Protein AF-A0AAI9UQQ9-F1 (afdb_monomer_lite)

Secondary structure (DSSP, 8-state):
--HHHHHHSHHHHHHHTSHHHHHHHHHH-STTEEEEE-GGGS--TT-TTHIIIIIT-STTSEEEEEEEEEPP-TTT------EEEEEE-GGGEEETTEE-HHHHHHHH-

Organism: NCBI:txid1209917

Foldseek 3Di:
DDPVVACPDPLNVVLCVPVVSVVVVVVQPDPFKDKDFDPLLDQDPVRPSCVSNPVQNDCAAWNHKMKMFTQQDDDVSDTPDIDMDTDGHNVQDPDVVHGDVVVVVVVVD

pLDDT: mean 91.73, std 7.46, range [55.16, 98.38]

Sequence (109 aa):
MTDTDVKSHPDYKHFASIPWCARLLSQSDTSSHVVQVSQNRTVLPTRENTYVGGTLNTPDTIKAWLIIHPKPQGPDWKVDELCSLITFDHGMIGFPETAHGGVVALVSD

Radius of gyration: 14.8 Å; chains: 1; bounding box: 38×28×32 Å

Structure (mmCIF, N/CA/C/O backbone):
data_AF-A0AAI9UQQ9-F1
#
_entry.id   AF-A0AAI9UQQ9-F1
#
loop_
_atom_site.group_PDB
_atom_site.id
_atom_site.type_symbol
_atom_site.label_atom_id
_atom_site.label_alt_id
_atom_site.label_comp_id
_atom_site.label_asym_id
_atom_site.label_entity_id
_atom_site.label_seq_id
_atom_site.pdbx_PDB_ins_code
_atom_site.Cartn_x
_atom_site.Cartn_y
_atom_site.Cartn_z
_atom_site.occupancy
_atom_site.B_iso_or_equiv
_atom_site.auth_seq_id
_atom_site.auth_comp_id
_atom_site.auth_asym_id
_atom_site.auth_atom_id
_atom_site.pdbx_PDB_model_num
ATOM 1 N N . MET A 1 1 ? -16.852 -3.848 4.485 1.00 55.16 1 MET A N 1
ATOM 2 C CA . MET A 1 1 ? -16.057 -5.088 4.553 1.00 55.16 1 MET A CA 1
ATOM 3 C C . MET A 1 1 ? -16.027 -5.496 6.015 1.00 55.16 1 MET A C 1
ATOM 5 O O . MET A 1 1 ? -15.731 -4.636 6.838 1.00 55.16 1 MET A O 1
ATOM 9 N N . THR A 1 2 ? -16.478 -6.699 6.364 1.00 59.41 2 THR A N 1
ATOM 10 C CA . THR A 1 2 ? -16.398 -7.182 7.755 1.00 59.41 2 THR A CA 1
ATOM 11 C C . THR A 1 2 ? -14.937 -7.490 8.110 1.00 59.41 2 THR A C 1
ATOM 13 O O . THR A 1 2 ? -14.117 -7.661 7.210 1.00 59.41 2 THR A O 1
ATOM 16 N N . ASP A 1 3 ? -14.577 -7.549 9.396 1.00 63.50 3 ASP A N 1
ATOM 17 C CA . ASP A 1 3 ? -13.191 -7.839 9.820 1.00 63.50 3 ASP A CA 1
ATOM 18 C C . ASP A 1 3 ? -12.662 -9.165 9.227 1.00 63.50 3 ASP A C 1
ATOM 20 O O . ASP A 1 3 ? -11.524 -9.267 8.765 1.00 63.50 3 ASP A O 1
ATOM 24 N N . THR A 1 4 ? -13.540 -10.167 9.126 1.00 64.69 4 THR A N 1
ATOM 25 C CA . THR A 1 4 ? -13.244 -11.465 8.507 1.00 64.69 4 THR A CA 1
ATOM 26 C C . THR A 1 4 ? -12.924 -11.346 7.013 1.00 64.69 4 THR A C 1
ATOM 28 O O . THR A 1 4 ? -12.038 -12.045 6.515 1.00 64.69 4 THR A O 1
ATOM 31 N N . ASP A 1 5 ? -13.579 -10.425 6.303 1.00 79.50 5 ASP A N 1
ATOM 32 C CA . ASP A 1 5 ? -13.330 -10.193 4.878 1.00 79.50 5 ASP A CA 1
ATOM 33 C C . ASP A 1 5 ? -11.940 -9.575 4.656 1.00 79.50 5 ASP A C 1
ATOM 35 O O . ASP A 1 5 ? -11.225 -9.983 3.738 1.00 79.50 5 ASP A O 1
ATOM 39 N N . VAL A 1 6 ? -11.516 -8.643 5.520 1.00 88.12 6 VAL A N 1
ATOM 40 C CA . VAL A 1 6 ? -10.207 -7.971 5.408 1.00 88.12 6 VAL A CA 1
ATOM 41 C C . VAL A 1 6 ? -9.062 -8.961 5.612 1.00 88.12 6 VAL A C 1
ATOM 43 O O . VAL A 1 6 ? -8.145 -9.000 4.794 1.00 88.12 6 VAL A O 1
ATOM 46 N N . LYS A 1 7 ? -9.131 -9.822 6.635 1.00 92.25 7 LYS A N 1
ATOM 47 C CA . LYS A 1 7 ? -8.072 -10.811 6.931 1.00 92.25 7 LYS A CA 1
ATOM 48 C C . LYS A 1 7 ? -7.874 -11.839 5.810 1.00 92.25 7 LYS A C 1
ATOM 50 O O . LYS A 1 7 ? -6.792 -12.409 5.654 1.00 92.25 7 LYS A O 1
ATOM 55 N N . SER A 1 8 ? -8.909 -12.076 5.005 1.00 93.56 8 SER A N 1
ATOM 56 C CA . SER A 1 8 ? -8.844 -12.975 3.849 1.00 93.56 8 SER A CA 1
ATOM 57 C C . SER A 1 8 ? -8.177 -12.347 2.613 1.00 93.56 8 SER A C 1
ATOM 59 O O . SER A 1 8 ? -7.707 -13.092 1.740 1.00 93.56 8 SER A O 1
ATOM 61 N N . HIS A 1 9 ? -8.099 -11.011 2.559 1.00 94.44 9 HIS A N 1
ATOM 62 C CA . HIS A 1 9 ? -7.640 -10.242 1.405 1.00 94.44 9 HIS A CA 1
ATOM 63 C C . HIS A 1 9 ? -6.144 -10.475 1.105 1.00 94.44 9 HIS A C 1
ATOM 65 O O . HIS A 1 9 ? -5.343 -10.583 2.040 1.00 94.44 9 HIS A O 1
ATOM 71 N N . PRO A 1 10 ? -5.727 -10.519 -0.179 1.00 94.81 10 PRO A N 1
ATOM 72 C CA . PRO A 1 10 ? -4.322 -10.688 -0.561 1.00 94.81 10 PRO A CA 1
ATOM 73 C C . PRO A 1 10 ? -3.371 -9.678 0.094 1.00 94.81 10 PRO A C 1
ATOM 75 O O . PRO A 1 10 ? -2.366 -10.088 0.668 1.00 94.81 10 PRO A O 1
ATOM 78 N N . ASP A 1 11 ? -3.716 -8.387 0.092 1.00 95.38 11 ASP A N 1
ATOM 79 C CA . ASP A 1 11 ? -2.910 -7.337 0.732 1.00 95.38 11 ASP A CA 1
ATOM 80 C C . ASP A 1 11 ? -2.725 -7.593 2.234 1.00 95.38 11 ASP A C 1
ATOM 82 O O . ASP A 1 11 ? -1.613 -7.475 2.744 1.00 95.38 11 ASP A O 1
ATOM 86 N N . TYR A 1 12 ? -3.780 -8.025 2.939 1.00 96.19 12 TYR A N 1
ATOM 87 C CA . TYR A 1 12 ? -3.666 -8.391 4.351 1.00 96.19 12 TYR A CA 1
ATOM 88 C C . TYR A 1 12 ? -2.684 -9.539 4.552 1.00 96.19 12 TYR A C 1
ATOM 90 O O . TYR A 1 12 ? -1.780 -9.441 5.378 1.00 96.19 12 TYR A O 1
ATOM 98 N N . LYS A 1 13 ? -2.815 -10.609 3.764 1.00 97.00 13 LYS A N 1
ATOM 99 C CA . LYS A 1 13 ? -1.918 -11.771 3.836 1.00 97.00 13 LYS A CA 1
ATOM 100 C C . LYS A 1 13 ? -0.469 -11.405 3.521 1.00 97.00 13 LYS A C 1
ATOM 102 O O . LYS A 1 13 ? 0.430 -11.910 4.188 1.00 97.00 13 LYS A O 1
ATOM 107 N N . HIS A 1 14 ? -0.243 -10.515 2.554 1.00 97.38 14 HIS A N 1
ATOM 108 C CA . HIS A 1 14 ? 1.085 -9.994 2.224 1.00 97.38 14 HIS A CA 1
ATOM 109 C C . HIS A 1 14 ? 1.726 -9.320 3.438 1.00 97.38 14 HIS A C 1
ATOM 111 O O . HIS A 1 14 ? 2.798 -9.737 3.873 1.00 97.38 14 HIS A O 1
ATOM 117 N N . PHE A 1 15 ? 1.050 -8.352 4.061 1.00 97.94 15 PHE A N 1
ATOM 118 C CA . PHE A 1 15 ? 1.603 -7.677 5.237 1.00 97.94 15 PHE A CA 1
ATOM 119 C C . PHE A 1 15 ? 1.666 -8.589 6.470 1.00 97.94 15 PHE A C 1
ATOM 121 O O . PHE A 1 15 ? 2.641 -8.532 7.210 1.00 97.94 15 PHE A O 1
ATOM 128 N N . ALA A 1 16 ? 0.714 -9.501 6.663 1.00 97.50 16 ALA A N 1
ATOM 129 C CA . ALA A 1 16 ? 0.776 -10.498 7.734 1.00 97.50 16 ALA A CA 1
ATOM 130 C C . ALA A 1 16 ? 1.948 -11.489 7.572 1.00 97.50 16 ALA A C 1
ATOM 132 O O . ALA A 1 16 ? 2.381 -12.082 8.557 1.00 97.50 16 ALA A O 1
ATOM 133 N N . SER A 1 17 ? 2.490 -11.655 6.359 1.00 98.12 17 SER A N 1
ATOM 134 C CA . SER A 1 17 ? 3.688 -12.472 6.114 1.00 98.12 17 SER A CA 1
ATOM 135 C C . SER A 1 17 ? 5.002 -11.772 6.495 1.00 98.12 17 SER A C 1
ATOM 137 O O . SER A 1 17 ? 6.029 -12.431 6.655 1.00 98.12 17 SER A O 1
ATOM 139 N N . ILE A 1 18 ? 4.981 -10.446 6.680 1.00 98.38 18 ILE A N 1
ATOM 140 C CA . ILE A 1 18 ? 6.152 -9.639 7.037 1.00 98.38 18 ILE A CA 1
ATOM 141 C C . ILE A 1 18 ? 6.184 -9.469 8.568 1.00 98.38 18 ILE A C 1
ATOM 143 O O . ILE A 1 18 ? 5.257 -8.882 9.125 1.00 98.38 18 ILE A O 1
ATOM 147 N N . PRO A 1 19 ? 7.239 -9.911 9.285 1.00 98.00 19 PRO A N 1
ATOM 148 C CA . PRO A 1 19 ? 7.202 -10.024 10.750 1.00 98.00 19 PRO A CA 1
ATOM 149 C C . PRO A 1 19 ? 6.856 -8.739 11.517 1.00 98.00 19 PRO A C 1
ATOM 151 O O . PRO A 1 19 ? 6.128 -8.784 12.510 1.00 98.00 19 PRO A O 1
ATOM 154 N N . TRP A 1 20 ? 7.371 -7.585 11.085 1.00 97.56 20 TRP A N 1
ATOM 155 C CA . TRP A 1 20 ? 7.103 -6.313 11.761 1.00 97.56 20 TRP A CA 1
ATOM 156 C C . TRP A 1 20 ? 5.688 -5.792 11.468 1.00 97.56 20 TRP A C 1
ATOM 158 O O . TRP A 1 20 ? 5.020 -5.308 12.379 1.00 97.56 20 TRP A O 1
ATOM 168 N N . CYS A 1 21 ? 5.200 -5.970 10.237 1.00 97.88 21 CYS A N 1
ATOM 169 C CA . CYS A 1 21 ? 3.823 -5.662 9.861 1.00 97.88 21 CYS A CA 1
ATOM 170 C C . CYS A 1 21 ? 2.837 -6.552 10.619 1.00 97.88 21 CYS A C 1
ATOM 172 O O . CYS A 1 21 ? 1.854 -6.055 11.150 1.00 97.88 21 CYS A O 1
ATOM 174 N N . ALA A 1 22 ? 3.115 -7.854 10.729 1.00 96.81 22 ALA A N 1
ATOM 175 C CA .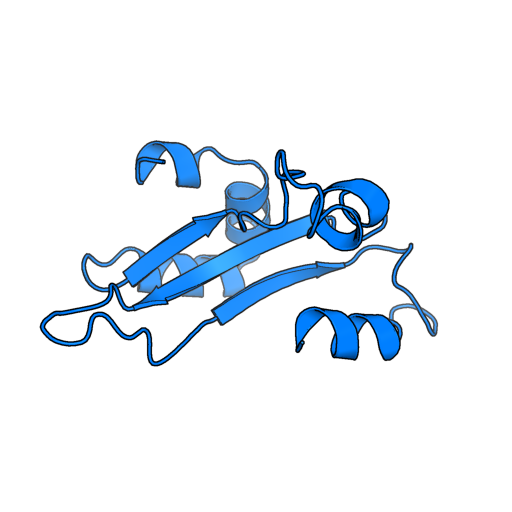 ALA A 1 22 ? 2.285 -8.796 11.475 1.00 96.81 22 ALA A CA 1
ATOM 176 C C . ALA A 1 22 ? 2.143 -8.387 12.947 1.00 96.81 22 ALA A C 1
ATOM 178 O O . ALA A 1 22 ? 1.050 -8.444 13.508 1.00 96.81 22 ALA A O 1
ATOM 179 N N . ARG A 1 23 ? 3.236 -7.909 13.561 1.00 95.88 23 ARG A N 1
ATOM 180 C CA . ARG A 1 23 ? 3.200 -7.350 14.917 1.00 95.88 23 ARG A CA 1
ATOM 181 C C . ARG A 1 23 ? 2.292 -6.125 14.988 1.00 95.88 23 ARG A C 1
ATOM 183 O O . ARG A 1 23 ? 1.436 -6.089 15.867 1.00 95.88 23 ARG A O 1
ATOM 190 N N . LEU A 1 24 ? 2.436 -5.175 14.064 1.00 95.06 24 LEU A N 1
ATOM 191 C CA . LEU A 1 24 ? 1.580 -3.988 14.012 1.00 95.06 24 LEU A CA 1
ATOM 192 C C . LEU A 1 24 ? 0.101 -4.375 13.846 1.00 95.06 24 LEU A C 1
ATOM 194 O O . LEU A 1 24 ? -0.733 -3.965 14.644 1.00 95.06 24 LEU A O 1
ATOM 198 N N . LEU A 1 25 ? -0.208 -5.250 12.887 1.00 95.31 25 LEU A N 1
ATOM 199 C CA . LEU A 1 25 ? -1.562 -5.753 12.643 1.00 95.31 25 LEU A CA 1
ATOM 200 C C . LEU A 1 25 ? -2.148 -6.446 13.879 1.00 95.31 25 LEU A C 1
ATOM 202 O O . LEU A 1 25 ? -3.303 -6.207 14.209 1.00 95.31 25 LEU A O 1
ATOM 206 N N . SER A 1 26 ? -1.358 -7.246 14.604 1.00 93.00 26 SER A N 1
ATOM 207 C CA . SER A 1 26 ? -1.816 -7.899 15.840 1.00 93.00 26 SER A CA 1
ATOM 208 C C . SER A 1 26 ? -2.127 -6.912 16.971 1.00 93.00 26 SER A C 1
ATOM 210 O O . SER A 1 26 ? -3.042 -7.144 17.753 1.00 93.00 26 SER A O 1
ATOM 212 N N . GLN A 1 27 ? -1.399 -5.792 17.052 1.00 91.44 27 GLN A N 1
ATOM 213 C CA . GLN A 1 27 ? -1.675 -4.722 18.018 1.00 91.44 27 GLN A CA 1
ATOM 214 C C . GLN A 1 27 ? -2.939 -3.941 17.634 1.00 91.44 27 GLN A C 1
ATOM 216 O O . GLN A 1 27 ? -3.704 -3.508 18.499 1.00 91.44 27 GLN A O 1
ATOM 221 N N . SER A 1 28 ? -3.176 -3.796 16.332 1.00 88.81 28 SER A N 1
ATOM 222 C CA . SER A 1 28 ? -4.357 -3.146 15.768 1.00 88.81 28 SER A CA 1
ATOM 223 C C . SER A 1 28 ? -5.594 -4.048 15.705 1.00 88.81 28 SER A C 1
ATOM 225 O O . SER A 1 28 ? -6.678 -3.535 15.463 1.00 88.81 28 SER A O 1
ATOM 227 N N . ASP A 1 29 ? -5.487 -5.351 15.987 1.00 83.44 29 ASP A N 1
ATOM 228 C CA . ASP A 1 29 ? -6.624 -6.292 16.079 1.00 83.44 29 ASP A CA 1
ATOM 229 C C . ASP A 1 29 ? -7.431 -6.124 17.388 1.00 83.44 29 ASP A C 1
ATOM 231 O O . ASP A 1 29 ? -7.991 -7.059 17.959 1.00 83.44 29 ASP A O 1
ATOM 235 N N . THR A 1 30 ? -7.442 -4.903 17.918 1.00 81.00 30 THR A N 1
ATOM 236 C CA . THR A 1 30 ? -8.202 -4.493 19.097 1.00 81.00 30 THR A CA 1
ATOM 237 C C . THR A 1 30 ? -9.458 -3.751 18.654 1.00 81.00 30 THR A C 1
ATOM 239 O O . THR A 1 30 ? -9.490 -3.117 17.603 1.00 81.00 30 THR A O 1
ATOM 242 N N . SER A 1 31 ? -10.510 -3.747 19.479 1.00 78.31 31 SER A N 1
ATOM 243 C CA . SER A 1 31 ? -11.779 -3.068 19.153 1.00 78.31 31 SER A CA 1
ATOM 244 C C . SER A 1 31 ? -11.666 -1.543 18.976 1.00 78.31 31 SER A C 1
ATOM 246 O O . SER A 1 31 ? -12.651 -0.893 18.615 1.00 78.31 31 SER A O 1
ATOM 248 N N . SER A 1 32 ? -10.502 -0.964 19.282 1.00 87.06 32 SER A N 1
ATOM 249 C CA . SER A 1 32 ? -10.203 0.463 19.178 1.00 87.06 32 SER A CA 1
ATOM 250 C C . SER A 1 32 ? -9.602 0.877 17.837 1.00 87.06 32 SER A C 1
ATOM 252 O O . SER A 1 32 ? -9.568 2.076 17.573 1.00 87.06 32 SER A O 1
ATOM 254 N N . HIS A 1 33 ? -9.167 -0.055 16.986 1.00 92.44 33 HIS A N 1
ATOM 255 C CA . HIS A 1 33 ? -8.583 0.251 15.680 1.00 92.44 33 HIS A CA 1
ATOM 256 C C . HIS A 1 33 ? -9.373 -0.403 14.549 1.00 92.44 33 HIS A C 1
ATOM 258 O O . HIS A 1 33 ? -10.133 -1.350 14.740 1.00 92.44 33 HIS A O 1
ATOM 264 N N . VAL A 1 34 ? -9.210 0.151 13.354 1.00 92.06 34 VAL A N 1
ATOM 265 C CA . VAL A 1 34 ? -9.765 -0.368 12.111 1.00 92.06 34 VAL A CA 1
ATOM 266 C C . VAL A 1 34 ? -8.605 -0.644 11.169 1.00 92.06 34 VAL A C 1
ATOM 268 O O . VAL A 1 34 ? -7.778 0.234 10.922 1.00 92.06 34 VAL A O 1
ATOM 271 N N . VAL A 1 35 ? -8.571 -1.861 10.631 1.00 94.19 35 VAL A N 1
ATOM 272 C CA . VAL A 1 35 ? -7.697 -2.247 9.522 1.00 94.19 35 VAL A CA 1
ATOM 273 C C . VAL A 1 35 ? -8.562 -2.378 8.277 1.00 94.19 35 VAL A C 1
ATOM 275 O O . VAL A 1 35 ? -9.588 -3.058 8.294 1.00 94.19 35 VAL A O 1
ATOM 278 N N . GLN A 1 36 ? -8.163 -1.732 7.187 1.00 92.88 36 GLN A N 1
ATOM 279 C CA . GLN A 1 36 ? -8.892 -1.788 5.924 1.00 92.88 36 GLN A CA 1
ATOM 280 C C . GLN A 1 36 ? -7.948 -1.855 4.726 1.00 92.88 36 GLN A C 1
ATOM 282 O O . GLN A 1 36 ? -6.841 -1.316 4.741 1.00 92.88 36 GLN A O 1
ATOM 287 N N . VAL A 1 37 ? -8.412 -2.504 3.660 1.00 91.88 37 VAL A N 1
ATOM 288 C CA . VAL A 1 37 ? -7.780 -2.394 2.342 1.00 91.88 37 VAL A CA 1
ATOM 289 C C . VAL A 1 37 ? -8.038 -0.988 1.818 1.00 91.88 37 VAL A C 1
ATOM 291 O O . VAL A 1 37 ? -9.162 -0.492 1.918 1.00 91.88 37 VAL A O 1
ATOM 294 N N . SER A 1 38 ? -7.008 -0.338 1.279 1.00 89.31 38 SER A N 1
ATOM 295 C CA . SER A 1 38 ? -7.145 1.029 0.778 1.00 89.31 38 SER A CA 1
ATOM 296 C C . SER A 1 38 ? -8.202 1.101 -0.328 1.00 89.31 38 SER A C 1
ATOM 298 O O . SER A 1 38 ? -8.090 0.431 -1.353 1.00 89.31 38 SER A O 1
ATOM 300 N N . GLN A 1 39 ? -9.222 1.947 -0.153 1.00 84.62 39 GLN A N 1
ATOM 301 C CA . GLN A 1 39 ? -10.259 2.162 -1.172 1.00 84.62 39 GLN A CA 1
ATOM 302 C C . GLN A 1 39 ? -9.690 2.786 -2.454 1.00 84.62 39 GLN A C 1
ATOM 304 O O . GLN A 1 39 ? -10.246 2.602 -3.536 1.00 84.62 39 GLN A O 1
ATOM 309 N N . ASN A 1 40 ? -8.520 3.429 -2.364 1.00 83.94 40 ASN A N 1
ATOM 310 C CA . ASN A 1 40 ? -7.781 3.917 -3.524 1.00 83.94 40 ASN A CA 1
ATOM 311 C C . ASN A 1 40 ? -7.227 2.797 -4.415 1.00 83.94 40 ASN A C 1
ATOM 313 O O . ASN A 1 40 ? -6.703 3.087 -5.480 1.00 83.94 40 ASN A O 1
ATOM 317 N N . ARG A 1 41 ? -7.380 1.524 -4.029 1.00 87.81 41 ARG A N 1
ATOM 318 C CA . ARG A 1 41 ? -7.039 0.335 -4.830 1.00 87.81 41 ARG A CA 1
ATOM 319 C C . ARG A 1 41 ? -8.181 -0.144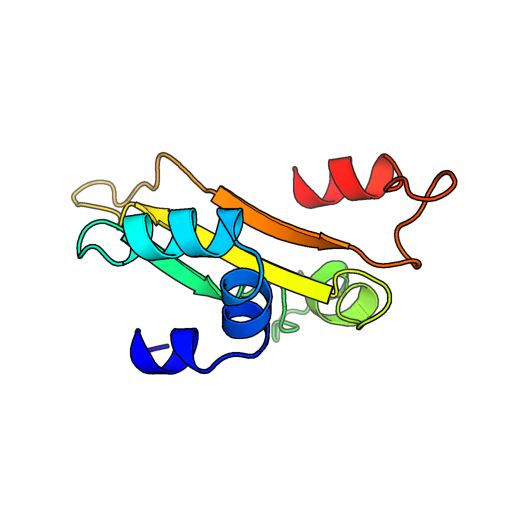 -5.729 1.00 87.81 41 ARG A C 1
ATOM 321 O O . ARG A 1 41 ? -8.100 -1.225 -6.300 1.00 87.81 41 ARG A O 1
ATOM 328 N N . THR A 1 42 ? -9.273 0.606 -5.838 1.00 87.81 42 THR A N 1
ATOM 329 C CA . THR A 1 42 ? -10.377 0.315 -6.763 1.00 87.81 42 THR A CA 1
ATOM 330 C C . THR A 1 42 ? -10.768 1.597 -7.474 1.00 87.81 42 THR A C 1
ATOM 332 O O . THR A 1 42 ? -10.984 2.612 -6.820 1.00 87.81 42 THR A O 1
ATOM 335 N N . VAL A 1 43 ? -10.865 1.566 -8.804 1.00 91.88 43 VAL A N 1
ATOM 336 C CA . VAL A 1 43 ? -11.295 2.741 -9.573 1.00 91.88 43 VAL A CA 1
ATOM 337 C C . VAL A 1 43 ? -12.738 3.087 -9.208 1.00 91.88 43 VAL A C 1
ATOM 339 O O . VAL A 1 43 ? -13.648 2.278 -9.400 1.00 91.88 43 VAL A O 1
ATOM 342 N N . LEU A 1 44 ? -12.941 4.294 -8.683 1.00 90.00 44 LEU A N 1
ATOM 343 C CA . LEU A 1 44 ? -14.258 4.811 -8.329 1.00 90.00 44 LEU A CA 1
ATOM 344 C C . LEU A 1 44 ? -15.088 5.093 -9.593 1.00 90.00 44 LEU A C 1
ATOM 346 O O . LEU A 1 44 ? -14.519 5.397 -10.647 1.00 90.00 44 LEU A O 1
ATOM 350 N N . PRO A 1 45 ? -16.432 5.060 -9.515 1.00 93.12 45 PRO A N 1
ATOM 351 C CA . PRO A 1 45 ? -17.294 5.370 -10.660 1.00 93.12 45 PRO A CA 1
ATOM 352 C C . PRO A 1 45 ? -17.012 6.743 -11.290 1.00 93.12 45 PRO A C 1
ATOM 354 O O . PRO A 1 45 ? -17.077 6.898 -12.508 1.00 93.12 45 PRO A O 1
ATOM 357 N N . THR A 1 46 ? -16.661 7.721 -10.458 1.00 94.44 46 THR A N 1
ATOM 358 C CA . THR A 1 46 ? -16.309 9.103 -10.811 1.00 94.44 46 THR A CA 1
ATOM 359 C C . THR A 1 46 ? -14.876 9.260 -11.332 1.00 94.44 46 THR A C 1
ATOM 361 O O . THR A 1 46 ? -14.550 10.301 -11.900 1.00 94.44 46 THR A O 1
ATOM 364 N N . ARG A 1 47 ? -14.057 8.200 -11.259 1.00 92.62 47 ARG A N 1
ATOM 365 C CA . ARG A 1 47 ? -12.703 8.094 -11.832 1.00 92.62 47 ARG A CA 1
ATOM 366 C C . ARG A 1 47 ? -11.652 9.047 -11.253 1.00 92.62 47 ARG A C 1
ATOM 368 O O . ARG A 1 47 ? -10.534 9.072 -11.768 1.00 92.62 47 ARG A O 1
ATOM 375 N N . GLU A 1 48 ? -11.934 9.766 -10.176 1.00 91.56 48 GLU A N 1
ATOM 376 C CA . GLU A 1 48 ? -11.002 10.696 -9.526 1.00 91.56 48 GLU A CA 1
ATOM 377 C C . GLU A 1 48 ? -9.737 10.006 -9.004 1.00 91.56 48 GLU A C 1
ATOM 379 O O . GLU A 1 48 ? -8.661 10.592 -9.040 1.00 91.56 48 GLU A O 1
ATOM 384 N N . ASN A 1 49 ? -9.825 8.730 -8.617 1.00 92.06 49 ASN A N 1
ATOM 385 C CA . ASN A 1 49 ? -8.681 7.953 -8.144 1.00 92.06 49 ASN A CA 1
ATOM 386 C C . ASN A 1 49 ? -8.065 7.040 -9.221 1.00 92.06 49 ASN A C 1
ATOM 388 O O . ASN A 1 49 ? -7.290 6.147 -8.884 1.00 92.06 49 ASN A O 1
ATOM 392 N N . THR A 1 50 ? -8.380 7.238 -10.511 1.00 95.06 50 THR A N 1
ATOM 393 C CA . THR A 1 50 ? -7.918 6.362 -11.615 1.00 95.06 50 THR A CA 1
ATOM 394 C C . THR A 1 50 ? -6.405 6.191 -11.636 1.00 95.06 50 THR A C 1
ATOM 396 O O . THR A 1 50 ? -5.910 5.114 -11.964 1.00 95.06 50 THR A O 1
ATOM 399 N N . TYR A 1 51 ? -5.661 7.234 -11.268 1.00 94.50 51 TYR A N 1
ATOM 400 C CA . TYR A 1 51 ? -4.210 7.156 -11.238 1.00 94.50 51 TYR A CA 1
ATOM 401 C C . TYR A 1 51 ? -3.716 6.107 -10.230 1.00 94.50 51 TYR A C 1
ATOM 403 O O . TYR A 1 51 ? -2.939 5.233 -10.598 1.00 94.50 51 TYR A O 1
ATOM 411 N N . VAL A 1 52 ? -4.230 6.109 -8.997 1.00 94.25 52 VAL A N 1
ATOM 412 C CA . VAL A 1 52 ? -3.824 5.136 -7.969 1.00 94.25 52 VAL A CA 1
ATOM 413 C C . VAL A 1 52 ? -4.530 3.792 -8.151 1.00 94.25 52 VAL A C 1
ATOM 415 O O . VAL A 1 52 ? -3.880 2.750 -8.169 1.00 94.25 52 VAL A O 1
ATOM 418 N N . GLY A 1 53 ? -5.853 3.805 -8.318 1.00 93.62 53 GLY A N 1
ATOM 419 C CA . GLY A 1 53 ? -6.687 2.601 -8.362 1.00 93.62 53 GLY A CA 1
ATOM 420 C C . GLY A 1 53 ? -6.667 1.860 -9.691 1.00 93.62 53 GLY A C 1
ATOM 421 O O . GLY A 1 53 ? -7.087 0.704 -9.740 1.00 93.62 53 GLY A O 1
ATOM 422 N N . GLY A 1 54 ? -6.181 2.507 -10.750 1.00 94.81 54 GLY A N 1
ATOM 423 C CA . GLY A 1 54 ? -5.999 1.934 -12.079 1.00 94.81 54 GLY A CA 1
ATOM 424 C C . GLY A 1 54 ? -4.523 1.868 -12.458 1.00 94.81 54 GLY A C 1
ATOM 425 O O . GLY A 1 54 ? -3.938 0.790 -12.446 1.00 94.81 54 GLY A O 1
ATOM 426 N N . THR A 1 55 ? -3.915 3.014 -12.781 1.00 95.56 55 THR A N 1
ATOM 427 C CA . THR A 1 55 ? -2.556 3.075 -13.356 1.00 95.56 55 THR A CA 1
ATOM 428 C C . THR A 1 55 ? -1.489 2.477 -12.439 1.00 95.56 55 THR A C 1
ATOM 430 O O . THR A 1 55 ? -0.651 1.711 -12.906 1.00 95.56 55 THR A O 1
ATOM 433 N N . LEU A 1 56 ? -1.525 2.796 -11.143 1.00 95.81 56 LEU A N 1
ATOM 434 C CA . LEU A 1 56 ? -0.565 2.306 -10.145 1.00 95.81 56 LEU A CA 1
ATOM 435 C C . LEU A 1 56 ? -1.059 1.059 -9.397 1.00 95.81 56 LEU A C 1
ATOM 437 O O . LEU A 1 56 ? -0.479 0.658 -8.389 1.00 95.81 56 LEU A O 1
ATOM 441 N N . ASN A 1 57 ? -2.142 0.439 -9.866 1.00 94.69 57 ASN A N 1
ATOM 442 C CA . ASN A 1 57 ? -2.712 -0.757 -9.263 1.00 94.69 57 ASN A CA 1
ATOM 443 C C . ASN A 1 57 ? -2.242 -2.017 -9.992 1.00 94.69 57 ASN A C 1
ATOM 445 O O . ASN A 1 57 ? -3.037 -2.784 -10.536 1.00 94.69 57 ASN A O 1
ATOM 449 N N . THR A 1 58 ? -0.925 -2.213 -10.043 1.00 95.06 58 THR A N 1
ATOM 450 C CA . THR A 1 58 ? -0.311 -3.373 -10.697 1.00 95.06 58 THR A CA 1
ATOM 451 C C . THR A 1 58 ? 0.691 -4.057 -9.766 1.00 95.06 58 THR A C 1
ATOM 453 O O . THR A 1 58 ? 1.229 -3.411 -8.867 1.00 95.06 58 THR A O 1
ATOM 456 N N . PRO A 1 59 ? 1.008 -5.348 -9.986 1.00 95.12 59 PRO A N 1
ATOM 457 C CA . PRO A 1 59 ? 2.049 -6.032 -9.218 1.00 95.12 59 PRO A CA 1
ATOM 458 C C . PRO A 1 59 ? 3.437 -5.383 -9.314 1.00 95.12 59 PRO A C 1
ATOM 460 O O . PRO A 1 59 ? 4.248 -5.612 -8.427 1.00 95.12 59 PRO A O 1
ATOM 463 N N . ASP A 1 60 ? 3.691 -4.602 -10.370 1.00 96.88 60 ASP A N 1
ATOM 464 C CA . ASP A 1 60 ? 4.969 -3.931 -10.634 1.00 96.88 60 ASP A CA 1
ATOM 465 C C . ASP A 1 60 ? 5.019 -2.488 -10.088 1.00 96.88 60 ASP A C 1
ATOM 467 O O . ASP A 1 60 ? 6.079 -1.881 -10.053 1.00 96.88 60 ASP A O 1
ATOM 471 N N . THR A 1 61 ? 3.894 -1.916 -9.640 1.00 96.50 61 THR A N 1
ATOM 472 C CA . THR A 1 61 ? 3.825 -0.530 -9.135 1.00 96.50 61 THR A CA 1
ATOM 473 C C . THR A 1 61 ? 3.522 -0.495 -7.635 1.00 96.50 61 THR A C 1
ATOM 475 O O . THR A 1 61 ? 4.387 -0.833 -6.825 1.00 96.50 61 THR A O 1
ATOM 478 N N . ILE A 1 62 ? 2.308 -0.109 -7.221 1.00 96.25 62 ILE A N 1
ATOM 479 C CA . ILE A 1 62 ? 1.855 -0.305 -5.841 1.00 96.25 62 ILE A CA 1
ATOM 480 C C . ILE A 1 62 ? 1.322 -1.732 -5.758 1.00 96.25 62 ILE A C 1
ATOM 482 O O . ILE A 1 62 ? 0.280 -2.064 -6.320 1.00 96.25 62 ILE A O 1
ATOM 486 N N . LYS A 1 63 ? 2.030 -2.599 -5.047 1.00 95.88 63 LYS A N 1
ATOM 487 C CA . LYS A 1 63 ? 1.724 -4.032 -4.998 1.00 95.88 63 LYS A CA 1
ATOM 488 C C . LYS A 1 63 ? 0.651 -4.379 -3.976 1.00 95.88 63 LYS A C 1
ATOM 490 O O . LYS A 1 63 ? -0.198 -5.224 -4.242 1.00 95.88 63 LYS A O 1
ATOM 495 N N . ALA A 1 64 ? 0.697 -3.727 -2.819 1.00 96.06 64 ALA A N 1
ATOM 496 C CA . ALA A 1 64 ? -0.242 -3.923 -1.720 1.00 96.06 64 ALA A CA 1
ATOM 497 C C . ALA A 1 64 ? -0.381 -2.630 -0.909 1.00 96.06 64 ALA A C 1
ATOM 499 O O . ALA A 1 64 ? 0.613 -1.918 -0.724 1.00 96.06 64 ALA A O 1
ATOM 500 N N . TRP A 1 65 ? -1.588 -2.345 -0.409 1.00 96.50 65 TRP A N 1
ATOM 501 C CA . TRP A 1 65 ? -1.861 -1.169 0.424 1.00 96.50 65 TRP A CA 1
ATOM 502 C C . TRP A 1 65 ? -2.937 -1.440 1.486 1.00 96.50 65 TRP A C 1
ATOM 504 O O . TRP A 1 65 ? -4.116 -1.633 1.174 1.00 96.50 65 TRP A O 1
ATOM 514 N N . LEU A 1 66 ? -2.538 -1.372 2.758 1.00 95.94 66 LEU A N 1
ATOM 515 C CA . LEU A 1 66 ? -3.448 -1.346 3.905 1.00 95.94 66 LEU A CA 1
ATOM 516 C C . LEU A 1 66 ? -3.414 -0.008 4.629 1.00 95.94 66 LEU A C 1
ATOM 518 O O . LEU A 1 66 ? -2.379 0.652 4.705 1.00 95.94 66 LEU A O 1
ATOM 522 N N . ILE A 1 67 ? -4.549 0.333 5.220 1.00 95.06 67 ILE A N 1
ATOM 523 C CA . ILE A 1 67 ? -4.724 1.495 6.077 1.00 95.06 67 ILE A CA 1
ATOM 524 C C . ILE A 1 67 ? -5.117 1.001 7.468 1.00 95.06 67 ILE A C 1
ATOM 526 O O . ILE A 1 67 ? -5.982 0.133 7.610 1.00 95.06 67 ILE A O 1
ATOM 530 N N . ILE A 1 68 ? -4.486 1.572 8.486 1.00 95.00 68 ILE A N 1
ATOM 531 C CA . ILE A 1 68 ? -4.736 1.315 9.899 1.00 95.00 68 ILE A CA 1
ATOM 532 C C . ILE A 1 68 ? -5.007 2.659 10.567 1.00 95.00 68 ILE A C 1
ATOM 534 O O . ILE A 1 68 ? -4.233 3.600 10.402 1.00 95.00 68 ILE A O 1
ATOM 538 N N . HIS A 1 69 ? -6.089 2.762 11.330 1.00 94.25 69 HIS A N 1
ATOM 539 C CA . HIS A 1 69 ? -6.367 3.964 12.112 1.00 94.25 69 HIS A CA 1
ATOM 540 C C . HIS A 1 69 ? -7.208 3.663 13.356 1.00 94.25 69 HIS A C 1
ATOM 542 O O . HIS A 1 69 ? -7.914 2.649 13.386 1.00 94.25 69 HIS A O 1
ATOM 548 N N . PRO A 1 70 ? -7.194 4.537 14.378 1.00 92.62 70 PRO A N 1
ATOM 549 C CA . PRO A 1 70 ? -8.137 4.456 15.483 1.00 92.62 70 PRO A CA 1
ATOM 550 C C . PRO A 1 70 ? -9.573 4.547 14.970 1.00 92.62 70 PRO A C 1
ATOM 552 O O . PRO A 1 70 ? -9.885 5.324 14.063 1.00 92.62 70 PRO A O 1
ATOM 555 N N . LYS A 1 71 ? -10.475 3.765 15.557 1.00 90.25 71 LYS A N 1
ATOM 556 C CA . LYS A 1 71 ? -11.899 3.837 15.249 1.00 90.25 71 LYS A CA 1
ATOM 557 C C . LYS A 1 71 ? -12.406 5.225 15.657 1.00 90.25 71 LYS A C 1
ATOM 559 O O . LYS A 1 71 ? -12.355 5.524 16.854 1.00 90.25 71 LYS A O 1
ATOM 564 N N . PRO A 1 72 ? -12.906 6.047 14.717 1.00 89.88 72 PRO A N 1
ATOM 565 C CA . PRO A 1 72 ? -13.375 7.381 15.056 1.00 89.88 72 PRO A CA 1
ATOM 566 C C . PRO A 1 72 ? -14.479 7.303 16.115 1.00 89.88 72 PRO A C 1
ATOM 568 O O . PRO A 1 72 ? -15.361 6.442 16.049 1.00 89.88 72 PRO A O 1
ATOM 571 N N . GLN A 1 73 ? -14.383 8.173 17.117 1.00 87.12 73 GLN A N 1
ATOM 572 C CA . GLN A 1 73 ? -15.333 8.275 18.223 1.00 87.12 73 GLN A CA 1
ATOM 573 C C . GLN A 1 73 ? -16.135 9.574 18.085 1.00 87.12 73 GLN A C 1
ATOM 575 O O . GLN A 1 73 ? -15.633 10.578 17.579 1.00 87.12 73 GLN A O 1
ATOM 580 N N . GLY A 1 74 ? -17.394 9.555 18.523 1.00 84.81 74 GLY A N 1
ATOM 581 C CA . GLY A 1 74 ? -18.226 10.757 18.551 1.00 84.81 74 GLY A CA 1
ATOM 582 C C . GLY A 1 74 ? -17.746 11.782 19.595 1.00 84.81 74 GLY A C 1
ATOM 583 O O . GLY A 1 74 ? -17.039 11.408 20.533 1.00 84.81 74 GLY A O 1
ATOM 584 N N . PRO A 1 75 ? -18.161 13.057 19.478 1.00 85.00 75 PRO A N 1
ATOM 585 C CA . PRO A 1 75 ? -19.123 13.579 18.499 1.00 85.00 75 PRO A CA 1
ATOM 586 C C . PRO A 1 75 ? -18.517 13.968 17.139 1.00 85.00 75 PRO A C 1
ATOM 588 O O . PRO A 1 75 ? -19.255 14.004 16.158 1.00 85.00 75 PRO A O 1
ATOM 591 N N . ASP A 1 76 ? -17.205 14.199 17.057 1.00 81.88 76 ASP A N 1
ATOM 592 C CA . ASP A 1 76 ? -16.577 14.807 15.870 1.00 81.88 76 ASP A CA 1
ATOM 593 C C . ASP A 1 76 ? -16.147 13.789 14.801 1.00 81.88 76 ASP A C 1
ATOM 595 O O . ASP A 1 76 ? -15.815 14.179 13.683 1.00 81.88 76 ASP A O 1
ATOM 599 N N . TRP A 1 77 ? -16.146 12.487 15.127 1.00 84.88 77 TRP A N 1
ATOM 600 C CA . TRP A 1 77 ? -15.805 11.372 14.222 1.00 84.88 77 TRP A CA 1
ATOM 601 C C . TRP A 1 77 ? -14.467 11.526 13.486 1.00 84.88 77 TRP A C 1
ATOM 603 O O . TRP A 1 77 ? -14.232 10.905 12.447 1.00 84.88 77 TRP A O 1
ATOM 613 N N . LYS A 1 78 ? -13.570 12.342 14.038 1.00 87.62 78 LYS A N 1
ATOM 614 C CA . LYS A 1 78 ? -12.254 12.593 13.475 1.00 87.62 78 LYS A CA 1
ATOM 615 C C . LYS A 1 78 ? -11.341 11.393 13.715 1.00 87.62 78 LYS A C 1
ATOM 617 O O . LYS A 1 78 ? -11.406 10.728 14.748 1.00 87.62 78 LYS A O 1
ATOM 622 N N . VAL A 1 79 ? -10.479 11.137 12.740 1.00 89.69 79 VAL A N 1
ATOM 623 C CA . VAL A 1 79 ? -9.357 10.210 12.853 1.00 89.69 79 VAL A CA 1
ATOM 624 C C . VAL A 1 79 ? -8.097 11.049 13.040 1.00 89.69 79 VAL A C 1
ATOM 626 O O . VAL A 1 79 ? -7.731 11.813 12.150 1.00 89.69 79 VAL A O 1
ATOM 629 N N . ASP A 1 80 ? -7.466 10.956 14.210 1.00 87.62 80 ASP A N 1
ATOM 630 C CA . ASP A 1 80 ? -6.275 11.757 14.530 1.00 87.62 80 ASP A CA 1
ATOM 631 C C . ASP A 1 80 ? -4.973 11.159 13.985 1.00 87.62 80 ASP A C 1
ATOM 633 O O . ASP A 1 80 ? -3.981 11.869 13.845 1.00 87.62 80 ASP A O 1
ATOM 637 N N . GLU A 1 81 ? -4.982 9.868 13.652 1.00 91.12 81 GLU A N 1
ATOM 638 C CA . GLU A 1 81 ? -3.821 9.151 13.137 1.00 91.12 81 GLU A CA 1
ATOM 639 C C . GLU A 1 81 ? -4.228 8.204 12.010 1.00 91.12 81 GLU A C 1
ATOM 641 O O . GLU A 1 81 ? -5.193 7.449 12.131 1.00 91.12 81 GLU A O 1
ATOM 646 N N . LEU A 1 82 ? -3.454 8.222 10.927 1.00 92.31 82 LEU A N 1
ATOM 647 C CA . LEU A 1 82 ? -3.592 7.313 9.801 1.00 92.31 82 LEU A CA 1
ATOM 648 C C . LEU A 1 82 ? -2.232 6.673 9.524 1.00 92.31 82 LEU A C 1
ATOM 650 O O . LEU A 1 82 ? -1.279 7.354 9.153 1.00 92.31 82 LEU A O 1
ATOM 654 N N . CYS A 1 83 ? -2.147 5.359 9.671 1.00 94.81 83 CYS A N 1
ATOM 655 C CA . CYS A 1 83 ? -0.973 4.585 9.300 1.00 94.81 83 CYS A CA 1
ATOM 656 C C . CYS A 1 83 ? -1.252 3.848 7.987 1.00 94.81 83 CYS A C 1
ATOM 658 O O . CYS A 1 83 ? -2.243 3.127 7.869 1.00 94.81 83 CYS A O 1
ATOM 660 N N . SER A 1 84 ? -0.375 4.016 6.997 1.00 95.44 84 SER A N 1
ATOM 661 C CA . SER A 1 84 ? -0.439 3.273 5.736 1.00 95.44 84 SER A CA 1
ATOM 662 C C . SER A 1 84 ? 0.717 2.287 5.639 1.00 95.44 84 SER A C 1
ATOM 664 O O . SER A 1 84 ? 1.882 2.670 5.724 1.00 95.44 84 SER A O 1
ATOM 666 N N . LEU A 1 85 ? 0.395 1.016 5.407 1.00 97.06 85 LEU A N 1
ATOM 667 C CA . LEU A 1 85 ? 1.360 0.006 4.990 1.00 97.06 85 LEU A CA 1
ATOM 668 C C . LEU A 1 85 ? 1.288 -0.116 3.473 1.00 97.06 85 LEU A C 1
ATOM 670 O O . LEU A 1 85 ? 0.252 -0.506 2.933 1.00 97.06 85 LEU A O 1
ATOM 674 N N . ILE A 1 86 ? 2.384 0.216 2.792 1.00 96.56 86 ILE A N 1
ATOM 675 C CA . ILE A 1 86 ? 2.457 0.229 1.330 1.00 96.56 86 ILE A CA 1
ATOM 676 C C . IL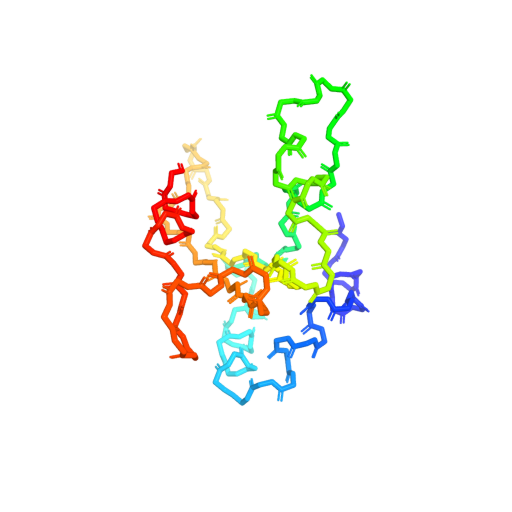E A 1 86 ? 3.690 -0.554 0.889 1.00 96.56 86 ILE A C 1
ATOM 678 O O . ILE A 1 86 ? 4.776 -0.378 1.434 1.00 96.56 86 ILE A O 1
ATOM 682 N N . THR A 1 87 ? 3.519 -1.443 -0.088 1.00 96.56 87 THR A N 1
ATOM 683 C CA . THR A 1 87 ? 4.637 -2.104 -0.776 1.00 96.56 87 THR A CA 1
ATOM 684 C C . THR A 1 87 ? 4.727 -1.579 -2.200 1.00 96.56 87 THR A C 1
ATOM 686 O O . THR A 1 87 ? 3.768 -1.708 -2.963 1.00 96.56 87 THR A O 1
ATOM 689 N N . PHE A 1 88 ? 5.881 -1.016 -2.548 1.00 96.19 88 PHE A N 1
ATOM 690 C CA . PHE A 1 88 ? 6.239 -0.654 -3.917 1.00 96.19 88 PHE A CA 1
ATOM 691 C C . PHE A 1 88 ? 7.058 -1.773 -4.560 1.00 96.19 88 PHE A C 1
ATOM 693 O O . PHE A 1 88 ? 7.784 -2.480 -3.861 1.00 96.19 88 PHE A O 1
ATOM 700 N N . ASP A 1 89 ? 6.940 -1.918 -5.874 1.00 96.12 89 ASP A N 1
ATOM 701 C CA . ASP A 1 89 ? 7.734 -2.854 -6.674 1.00 96.12 89 ASP A CA 1
ATOM 702 C C . ASP A 1 89 ? 8.528 -2.088 -7.764 1.00 96.12 89 ASP A C 1
ATOM 704 O O . ASP A 1 89 ? 8.610 -0.852 -7.730 1.00 96.12 89 ASP A O 1
ATOM 708 N N . HIS A 1 90 ? 9.183 -2.802 -8.682 1.00 96.19 90 HIS A N 1
ATOM 709 C CA . HIS A 1 90 ? 10.246 -2.267 -9.548 1.00 96.19 90 HIS A CA 1
ATOM 710 C C . HIS A 1 90 ? 9.830 -1.086 -10.439 1.00 96.19 90 HIS A C 1
ATOM 712 O O . HIS A 1 90 ? 10.645 -0.197 -10.700 1.00 96.19 90 HIS A O 1
ATOM 718 N N . GLY A 1 91 ? 8.566 -1.010 -10.843 1.00 96.12 91 GLY A N 1
ATOM 719 C CA . GLY A 1 91 ? 7.995 0.104 -11.603 1.00 96.12 91 GLY A CA 1
ATOM 720 C C . GLY A 1 91 ? 7.961 1.442 -10.852 1.00 96.12 91 GLY A C 1
ATOM 721 O O . GLY A 1 91 ? 7.653 2.468 -11.454 1.00 96.12 91 GLY A O 1
ATOM 722 N N . MET A 1 92 ? 8.298 1.459 -9.558 1.00 96.62 92 MET A N 1
ATOM 723 C CA . MET A 1 92 ? 8.331 2.661 -8.711 1.00 96.62 92 MET A CA 1
ATOM 724 C C . MET A 1 92 ? 9.753 3.107 -8.338 1.00 96.62 92 MET A C 1
ATOM 726 O O . MET A 1 92 ? 9.919 4.004 -7.508 1.00 96.62 92 MET A O 1
ATOM 730 N N . ILE A 1 93 ? 10.784 2.482 -8.911 1.00 96.12 93 ILE A N 1
ATOM 731 C CA . ILE A 1 93 ? 12.193 2.737 -8.592 1.00 96.12 93 ILE A CA 1
ATOM 732 C C . ILE A 1 93 ? 12.692 4.027 -9.268 1.00 96.12 93 ILE A C 1
ATOM 734 O O . ILE A 1 93 ? 12.442 4.263 -10.447 1.00 96.12 93 ILE A O 1
ATOM 738 N N . GLY A 1 94 ? 13.434 4.861 -8.530 1.00 93.38 94 GLY A N 1
ATOM 739 C CA . GLY A 1 94 ? 14.128 6.046 -9.069 1.00 93.38 94 GLY A CA 1
ATOM 740 C C . GLY A 1 94 ? 15.655 5.931 -9.092 1.00 93.38 94 GLY A C 1
ATOM 741 O O . GLY A 1 94 ? 16.327 6.659 -9.816 1.00 93.38 94 GLY A O 1
ATOM 742 N N . PHE A 1 95 ? 16.194 5.006 -8.303 1.00 94.50 95 PHE A N 1
ATOM 743 C CA . PHE A 1 9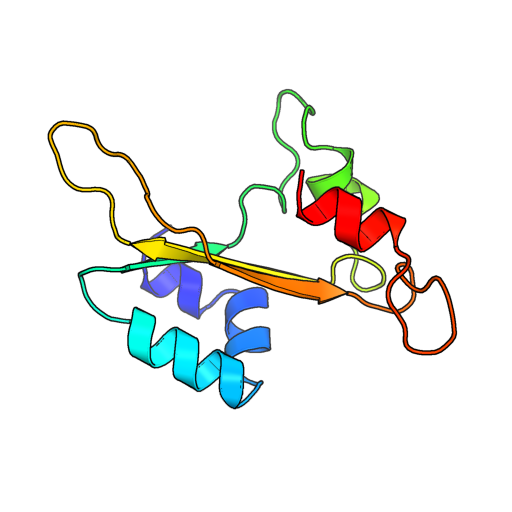5 ? 17.602 4.617 -8.215 1.00 94.50 95 PHE A CA 1
ATOM 744 C C . PHE A 1 95 ? 17.637 3.153 -7.748 1.00 94.50 95 PHE A C 1
ATOM 746 O O . PHE A 1 95 ? 16.721 2.796 -7.014 1.00 94.50 95 PHE A O 1
ATOM 753 N N . PRO A 1 96 ? 18.614 2.300 -8.122 1.00 95.00 96 PRO A N 1
ATOM 754 C CA . PRO A 1 96 ? 18.612 0.878 -7.762 1.00 95.00 96 PRO A CA 1
ATOM 755 C C . PRO A 1 96 ? 18.144 0.584 -6.328 1.00 95.00 96 PRO A C 1
ATOM 757 O O . PRO A 1 96 ? 18.637 1.184 -5.371 1.00 95.00 96 PRO A O 1
ATOM 760 N N . GLU A 1 97 ? 17.153 -0.306 -6.207 1.00 90.94 97 GLU A N 1
ATOM 761 C CA . GLU A 1 97 ? 16.519 -0.716 -4.942 1.00 90.94 97 GLU A CA 1
ATOM 762 C C . GLU A 1 97 ? 15.906 0.426 -4.104 1.00 90.94 97 GLU A C 1
ATOM 764 O O . GLU A 1 97 ? 15.677 0.280 -2.905 1.00 90.94 97 GLU A O 1
ATOM 769 N N . THR A 1 98 ? 15.635 1.585 -4.711 1.00 95.38 98 THR A N 1
ATOM 770 C CA . THR A 1 98 ? 15.152 2.785 -4.016 1.00 95.38 98 THR A CA 1
ATOM 771 C C . THR A 1 98 ? 13.928 3.370 -4.711 1.00 95.38 98 THR A C 1
ATOM 773 O O . THR A 1 98 ? 13.953 3.673 -5.907 1.00 95.38 98 THR A O 1
ATOM 776 N N . ALA A 1 99 ? 12.860 3.594 -3.943 1.00 95.44 99 ALA A N 1
ATOM 777 C CA . ALA A 1 99 ? 11.655 4.251 -4.439 1.00 95.44 99 ALA A CA 1
ATOM 778 C C . ALA A 1 99 ? 11.969 5.651 -4.996 1.00 95.44 99 ALA A C 1
ATOM 780 O O . ALA A 1 99 ? 12.719 6.428 -4.401 1.00 95.44 99 ALA A O 1
ATOM 781 N N . HIS A 1 100 ? 11.378 5.986 -6.140 1.00 97.25 100 HIS A N 1
ATOM 782 C CA . HIS A 1 100 ? 11.487 7.312 -6.731 1.00 97.25 100 HIS A CA 1
ATOM 783 C C . HIS A 1 100 ? 10.863 8.359 -5.796 1.00 97.25 100 HIS A C 1
ATOM 785 O O . HIS A 1 100 ? 9.768 8.160 -5.271 1.00 97.25 100 HIS A O 1
ATOM 791 N N . GLY A 1 101 ? 11.509 9.517 -5.625 1.00 96.56 101 GLY A N 1
ATOM 792 C CA . GLY A 1 101 ? 11.021 10.562 -4.711 1.00 96.56 101 GLY A CA 1
ATOM 793 C C . GLY A 1 101 ? 9.601 11.047 -5.033 1.00 96.56 101 GLY A C 1
ATOM 794 O O . GLY A 1 101 ? 8.815 11.313 -4.132 1.00 96.56 101 GLY A O 1
ATOM 795 N N . GLY A 1 102 ? 9.231 11.066 -6.317 1.00 95.69 102 GLY A N 1
ATOM 796 C CA . GLY A 1 102 ? 7.864 11.372 -6.756 1.00 95.69 102 GLY A CA 1
ATOM 797 C C . GLY A 1 102 ? 6.807 10.370 -6.272 1.00 95.69 102 GLY A C 1
ATOM 798 O O . GLY A 1 102 ? 5.667 10.759 -6.064 1.00 95.69 102 GLY A O 1
ATOM 799 N N . VAL A 1 103 ? 7.175 9.107 -6.037 1.00 95.38 103 VAL A N 1
ATOM 800 C CA . VAL A 1 103 ? 6.271 8.097 -5.460 1.00 95.38 103 VAL A CA 1
ATOM 801 C C . VAL A 1 103 ? 6.064 8.351 -3.974 1.00 95.38 103 VAL A C 1
ATOM 803 O O . VAL A 1 103 ? 4.942 8.265 -3.490 1.00 95.38 103 VAL A O 1
ATOM 806 N N . VAL A 1 104 ? 7.1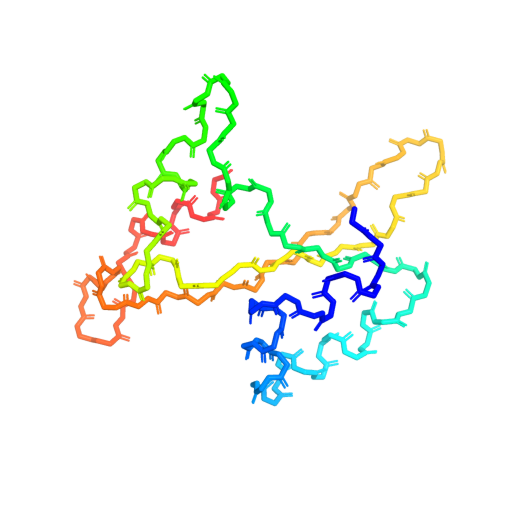32 8.714 -3.260 1.00 94.69 104 VAL A N 1
ATOM 807 C CA . VAL A 1 104 ? 7.052 9.087 -1.841 1.00 94.69 104 VAL A CA 1
ATOM 808 C C . VAL A 1 104 ? 6.183 10.332 -1.658 1.00 94.69 104 VAL A C 1
ATOM 810 O O . VAL A 1 104 ? 5.329 10.357 -0.774 1.00 94.69 104 VAL A O 1
ATOM 813 N N . ALA A 1 105 ? 6.362 11.336 -2.522 1.00 95.75 105 ALA A N 1
ATOM 814 C CA . ALA A 1 105 ? 5.525 12.532 -2.529 1.00 95.75 105 ALA A CA 1
ATOM 815 C C . ALA A 1 105 ? 4.057 12.189 -2.821 1.00 95.75 105 ALA A C 1
ATOM 817 O O . ALA A 1 105 ? 3.183 12.637 -2.095 1.00 95.75 105 ALA A O 1
ATOM 818 N N . LEU A 1 106 ? 3.802 11.336 -3.818 1.00 92.81 106 LEU A N 1
ATOM 819 C CA . LEU A 1 106 ? 2.458 10.898 -4.197 1.00 92.81 106 LEU A CA 1
ATOM 820 C C . LEU A 1 106 ? 1.701 10.218 -3.060 1.00 92.81 106 LEU A C 1
ATOM 822 O O . LEU A 1 106 ? 0.527 10.492 -2.888 1.00 92.81 106 LEU A O 1
ATOM 826 N N . VAL A 1 107 ? 2.330 9.312 -2.305 1.00 91.88 107 VAL A N 1
ATOM 827 C CA . VAL A 1 107 ? 1.623 8.617 -1.209 1.00 91.88 107 VAL A CA 1
ATOM 828 C C . VAL A 1 107 ? 1.443 9.476 0.042 1.00 91.88 107 VAL A C 1
ATOM 830 O O . VAL A 1 107 ? 0.742 9.057 0.960 1.00 91.88 107 VAL A O 1
ATOM 833 N N . SER A 1 108 ? 2.122 10.622 0.101 1.00 91.00 108 SER A N 1
ATOM 834 C CA . SER A 1 108 ? 2.012 11.576 1.207 1.00 91.00 108 SER A CA 1
ATOM 835 C C . SER A 1 108 ? 0.962 12.662 0.953 1.00 91.00 108 SER A C 1
ATOM 837 O O . SER A 1 108 ? 0.571 13.325 1.911 1.00 91.00 108 SER A O 1
AT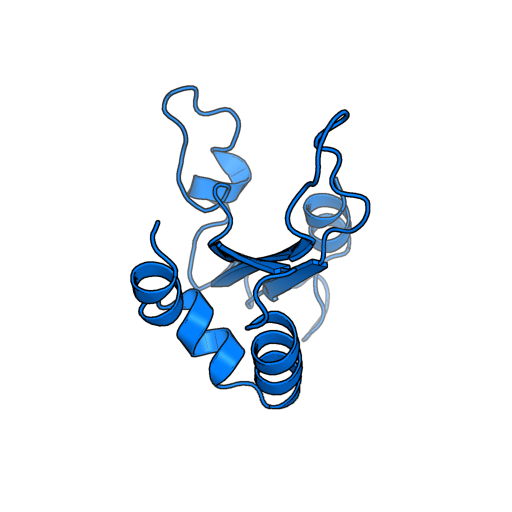OM 839 N N . ASP A 1 109 ? 0.563 12.855 -0.308 1.00 87.75 109 ASP A N 1
ATOM 840 C CA . ASP A 1 109 ? -0.533 13.736 -0.742 1.00 87.75 109 ASP A CA 1
ATOM 841 C C . ASP A 1 109 ? -1.900 13.082 -0.474 1.00 87.75 109 ASP A C 1
ATOM 843 O O . ASP A 1 109 ? -2.769 13.761 0.120 1.00 87.75 109 ASP A O 1
#